Protein AF-A0A936GSS5-F1 (afdb_monomer)

Secondary structure (DSSP, 8-state):
-HHHHHHHHHTT----THHHHHHHHHHHHHHHHHHHHHHTT-TTHHHHHHHHHHHHHHHHHHHHHHHTTPPPPHHHHHHHHHHHHHHHHHHHHHHH--

Radius of gyration: 14.39 Å; Cα contacts (8 Å, |Δi|>4): 60; chains: 1; bounding box: 34×18×39 Å

pLDDT: mean 89.96, std 5.53, range [63.41, 96.5]

Structure (mmCIF, N/CA/C/O backbone):
data_AF-A0A936GSS5-F1
#
_entry.id   AF-A0A936GSS5-F1
#
loop_
_atom_site.group_PDB
_atom_site.id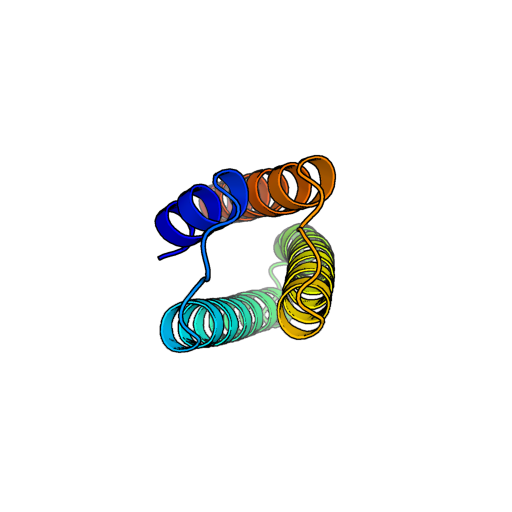
_atom_site.type_symbol
_atom_site.label_atom_id
_atom_site.label_alt_id
_atom_site.label_comp_id
_atom_site.label_asym_id
_atom_site.label_entity_id
_atom_site.label_seq_id
_atom_site.pdbx_PDB_ins_code
_atom_site.Cartn_x
_atom_site.Cartn_y
_atom_site.Cartn_z
_atom_site.occupancy
_atom_site.B_iso_or_equiv
_atom_site.auth_seq_id
_atom_site.auth_comp_id
_atom_site.auth_asym_id
_atom_site.auth_atom_id
_atom_site.pdbx_PDB_model_num
ATOM 1 N N . MET A 1 1 ? -3.587 11.061 4.208 1.00 75.06 1 MET A N 1
ATOM 2 C CA . MET A 1 1 ? -4.441 9.857 4.076 1.00 75.06 1 MET A CA 1
ATOM 3 C C . MET A 1 1 ? -3.923 8.692 4.925 1.00 75.06 1 MET A C 1
ATOM 5 O O . MET A 1 1 ? -4.570 8.360 5.905 1.00 75.06 1 MET A O 1
ATOM 9 N N . GLY A 1 2 ? -2.758 8.096 4.623 1.00 75.75 2 GLY A N 1
ATOM 10 C CA . GLY A 1 2 ? -2.254 6.933 5.382 1.00 75.75 2 GLY A CA 1
ATOM 11 C C . GLY A 1 2 ? -1.892 7.236 6.844 1.00 75.75 2 GLY A C 1
ATOM 12 O O . GLY A 1 2 ? -2.327 6.533 7.747 1.00 75.75 2 GLY A O 1
ATOM 13 N N . ILE A 1 3 ? -1.174 8.337 7.098 1.00 79.81 3 ILE A N 1
ATOM 14 C CA . ILE A 1 3 ? -0.731 8.725 8.453 1.00 79.81 3 ILE A CA 1
ATOM 15 C C . ILE A 1 3 ? -1.914 8.992 9.397 1.00 79.81 3 ILE A C 1
ATOM 17 O O . ILE A 1 3 ? -1.892 8.567 10.550 1.00 79.81 3 ILE A O 1
ATOM 21 N N . SER A 1 4 ? -2.976 9.644 8.911 1.00 81.19 4 SER A N 1
ATOM 22 C CA . SER A 1 4 ? -4.185 9.887 9.708 1.00 81.19 4 SER A CA 1
ATOM 23 C C . SER A 1 4 ? -4.875 8.577 10.099 1.00 81.19 4 SER A C 1
ATOM 25 O O . SER A 1 4 ? -5.230 8.400 11.260 1.00 81.19 4 SER A O 1
ATOM 27 N N . MET A 1 5 ? -4.960 7.613 9.173 1.00 83.06 5 MET A N 1
ATOM 28 C CA . MET A 1 5 ? -5.507 6.281 9.461 1.00 83.06 5 MET A CA 1
ATOM 29 C C . MET A 1 5 ? -4.652 5.497 10.465 1.00 83.06 5 MET A C 1
ATOM 31 O O . MET A 1 5 ? -5.205 4.807 11.317 1.00 83.06 5 MET A O 1
ATOM 35 N N . VAL A 1 6 ? -3.320 5.613 10.404 1.00 85.62 6 VAL A N 1
ATOM 36 C CA . VAL A 1 6 ? -2.419 5.002 11.398 1.00 85.62 6 VAL A CA 1
ATOM 37 C C . VAL A 1 6 ? -2.655 5.605 12.783 1.00 85.62 6 VAL A C 1
ATOM 39 O O . VAL A 1 6 ? -2.742 4.862 13.758 1.00 85.62 6 VAL A O 1
ATOM 42 N N . GLY A 1 7 ? -2.806 6.929 12.880 1.00 84.50 7 GLY A N 1
ATOM 43 C CA . GLY A 1 7 ? -3.101 7.610 14.143 1.00 84.50 7 GLY A CA 1
ATOM 44 C C . GLY A 1 7 ? -4.428 7.166 14.764 1.00 84.50 7 GLY A C 1
ATOM 45 O O . GLY A 1 7 ? -4.488 6.901 15.969 1.00 84.50 7 GLY A O 1
ATOM 46 N N . ASP A 1 8 ? -5.471 7.027 13.947 1.00 84.12 8 ASP A N 1
ATOM 47 C CA . ASP A 1 8 ? -6.773 6.532 14.398 1.00 84.12 8 ASP A CA 1
ATOM 48 C C . ASP A 1 8 ? -6.713 5.051 14.794 1.00 84.12 8 ASP A C 1
ATOM 50 O O . ASP A 1 8 ? -7.182 4.691 15.876 1.00 84.12 8 ASP A O 1
ATOM 54 N N . ALA A 1 9 ? -6.045 4.206 14.000 1.00 82.75 9 ALA A N 1
ATOM 55 C CA . ALA A 1 9 ? -5.828 2.793 14.319 1.00 82.75 9 ALA A CA 1
ATOM 56 C C . ALA A 1 9 ? -5.041 2.609 15.628 1.00 82.75 9 ALA A C 1
ATOM 58 O O . ALA A 1 9 ? -5.382 1.755 16.448 1.00 82.75 9 ALA A O 1
ATOM 59 N N . TRP A 1 10 ? -4.020 3.439 15.860 1.00 87.56 10 TRP A N 1
ATOM 60 C CA . TRP A 1 10 ? -3.204 3.416 17.075 1.00 87.56 10 TRP A CA 1
ATOM 61 C C . TRP A 1 10 ? -4.009 3.767 18.329 1.00 87.56 10 TRP A C 1
ATOM 63 O O . TRP A 1 10 ? -3.800 3.180 19.391 1.00 87.56 10 TRP A O 1
ATOM 73 N N . LYS A 1 11 ? -4.946 4.712 18.193 1.00 87.88 11 LYS A N 1
ATOM 74 C CA . LYS A 1 11 ? -5.871 5.149 19.248 1.00 87.88 11 LYS A CA 1
ATOM 75 C C . LYS A 1 11 ? -7.144 4.298 19.317 1.00 87.88 11 LYS A C 1
ATOM 77 O O . LYS A 1 11 ? -8.073 4.675 20.030 1.00 87.88 11 LYS A O 1
ATOM 82 N N . THR A 1 12 ? -7.217 3.197 18.561 1.00 81.81 12 THR A N 1
ATOM 83 C CA . THR A 1 12 ? -8.405 2.329 18.440 1.00 81.81 12 THR A CA 1
ATOM 84 C C . THR A 1 12 ? -9.692 3.094 18.108 1.00 81.81 12 THR A C 1
ATOM 86 O O . THR A 1 12 ? -10.780 2.719 18.539 1.00 81.81 12 THR A O 1
ATOM 89 N N . ARG A 1 13 ? -9.572 4.195 17.359 1.00 83.75 13 ARG A N 1
ATOM 90 C CA . ARG A 1 13 ? -10.704 5.015 16.922 1.00 83.75 13 ARG A CA 1
ATOM 91 C C . ARG A 1 13 ? -11.352 4.404 15.679 1.00 83.75 13 ARG A C 1
ATOM 93 O O . ARG A 1 13 ? -10.653 3.790 14.870 1.00 83.75 13 ARG A O 1
ATOM 100 N N . PRO A 1 14 ? -12.673 4.575 15.501 1.00 78.44 14 PRO A N 1
ATOM 101 C CA . PRO A 1 14 ? -13.338 4.139 14.285 1.00 78.44 14 PRO A CA 1
ATOM 102 C C . PRO A 1 14 ? -12.783 4.911 13.085 1.00 78.44 14 PRO A C 1
ATOM 104 O O . PRO A 1 14 ? -12.758 6.140 13.079 1.00 78.44 14 PRO A O 1
ATOM 107 N N . ILE A 1 15 ? -1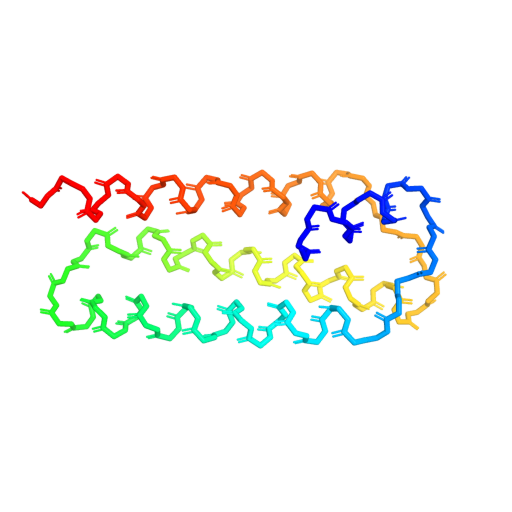2.352 4.178 12.061 1.00 79.38 15 ILE A N 1
ATOM 108 C CA . ILE A 1 15 ? -11.893 4.755 10.798 1.00 79.38 15 ILE A CA 1
ATOM 109 C C . ILE A 1 15 ? -13.087 4.769 9.844 1.00 79.38 15 ILE A C 1
ATOM 111 O O . ILE A 1 15 ? -13.600 3.713 9.471 1.00 79.38 15 ILE A O 1
ATOM 115 N N . GLY A 1 16 ? -13.545 5.960 9.452 1.00 80.25 16 GLY A N 1
ATOM 116 C CA . GLY A 1 16 ? -14.646 6.105 8.497 1.00 80.25 16 GLY A CA 1
ATOM 117 C C . GLY A 1 16 ? -14.322 5.437 7.156 1.00 80.25 16 GLY A C 1
ATOM 118 O O . GLY A 1 16 ? -13.197 5.531 6.676 1.00 80.25 16 GLY A O 1
ATOM 119 N N . ALA A 1 17 ? -15.303 4.786 6.525 1.00 82.88 17 ALA A N 1
ATOM 120 C CA . ALA A 1 17 ? -15.084 3.895 5.377 1.00 82.88 17 ALA A CA 1
ATOM 121 C C . ALA A 1 17 ? -14.488 4.562 4.119 1.00 82.88 17 ALA A C 1
ATOM 123 O O . ALA A 1 17 ? -13.942 3.872 3.260 1.00 82.88 17 ALA A O 1
ATOM 124 N N . VAL A 1 18 ? -14.576 5.889 3.992 1.00 88.69 18 VAL A N 1
ATOM 125 C CA . VAL A 1 18 ? -14.090 6.627 2.815 1.00 88.69 18 VAL A CA 1
ATOM 126 C C . VAL A 1 18 ? -12.562 6.596 2.719 1.00 88.69 18 VAL A C 1
ATOM 128 O O . VAL A 1 18 ? -12.024 6.247 1.671 1.00 88.69 18 VAL A O 1
ATOM 131 N N . LEU A 1 19 ? -11.851 6.907 3.809 1.00 87.50 19 LEU A N 1
ATOM 132 C CA . LEU A 1 19 ? -10.385 6.990 3.801 1.00 87.50 19 LEU A CA 1
ATOM 133 C C . LEU A 1 19 ? -9.704 5.646 3.469 1.00 87.50 19 LEU A C 1
ATOM 135 O O . LEU A 1 19 ? -8.843 5.643 2.588 1.00 87.50 19 LEU A O 1
ATOM 139 N N . PRO A 1 20 ? -10.095 4.501 4.069 1.00 87.50 20 PRO A N 1
ATOM 140 C CA . PRO A 1 20 ? -9.561 3.192 3.707 1.00 87.50 20 PRO A CA 1
ATOM 141 C C . PRO A 1 20 ? -9.830 2.809 2.256 1.00 87.50 20 PRO A C 1
ATOM 143 O O . PRO A 1 20 ? -8.952 2.237 1.619 1.00 87.50 20 PRO A O 1
ATOM 146 N N . ARG A 1 21 ? -11.011 3.140 1.713 1.00 90.75 21 ARG A N 1
ATOM 147 C CA . ARG A 1 21 ? -11.339 2.863 0.306 1.00 90.75 21 ARG A CA 1
ATOM 148 C C . ARG A 1 21 ? -10.457 3.668 -0.640 1.00 90.75 21 ARG A C 1
ATOM 150 O O . ARG A 1 21 ? -9.901 3.095 -1.568 1.00 90.75 21 ARG A O 1
ATOM 157 N N . LEU A 1 22 ? -10.285 4.965 -0.379 1.00 93.00 22 LEU A N 1
ATOM 158 C CA . LEU A 1 22 ? -9.396 5.816 -1.175 1.00 93.00 22 LEU A CA 1
ATOM 159 C C . LEU A 1 22 ? -7.938 5.362 -1.071 1.00 93.00 22 LEU A C 1
ATOM 161 O O . LEU A 1 22 ? -7.237 5.322 -2.077 1.00 93.00 22 LEU A O 1
ATOM 165 N N . HIS A 1 23 ? -7.488 4.978 0.125 1.00 92.31 23 HIS A N 1
ATOM 166 C CA . HIS A 1 23 ? -6.147 4.439 0.324 1.00 92.31 23 HIS A CA 1
ATOM 167 C C . HIS A 1 23 ? -5.939 3.125 -0.438 1.00 92.31 23 HIS A C 1
ATOM 169 O O . HIS A 1 23 ? -4.936 2.988 -1.132 1.00 92.31 23 HIS A O 1
ATOM 175 N N . ALA A 1 24 ? -6.894 2.195 -0.362 1.00 91.06 24 ALA A N 1
ATOM 176 C CA . ALA A 1 24 ? -6.840 0.932 -1.092 1.00 91.06 24 ALA A CA 1
ATOM 177 C C . ALA A 1 24 ? -6.849 1.153 -2.612 1.00 91.06 24 ALA A C 1
ATOM 179 O O . ALA A 1 24 ? -6.028 0.572 -3.313 1.00 91.06 24 ALA A O 1
ATOM 180 N N . ALA A 1 25 ? -7.719 2.032 -3.119 1.00 93.31 25 ALA A N 1
ATOM 181 C CA . ALA A 1 25 ? -7.770 2.370 -4.539 1.00 93.31 25 ALA A CA 1
ATOM 182 C C . ALA A 1 25 ? -6.448 2.985 -5.026 1.00 93.31 25 ALA A C 1
ATOM 184 O O . ALA A 1 25 ? -5.907 2.552 -6.040 1.00 93.31 25 ALA A O 1
ATOM 185 N N . ALA A 1 26 ? -5.890 3.940 -4.275 1.00 92.94 26 ALA A N 1
ATOM 186 C CA . ALA A 1 26 ? -4.608 4.556 -4.603 1.00 92.94 26 ALA A CA 1
ATOM 187 C C . ALA A 1 26 ? -3.450 3.545 -4.560 1.00 92.94 26 ALA A C 1
ATOM 189 O O . ALA A 1 26 ? -2.593 3.566 -5.440 1.00 92.94 26 ALA A O 1
ATOM 190 N N . ALA A 1 27 ? -3.437 2.643 -3.572 1.00 91.56 27 ALA A N 1
ATOM 191 C CA . ALA A 1 27 ? -2.429 1.593 -3.468 1.00 91.56 27 ALA A CA 1
ATOM 192 C C . ALA A 1 27 ? -2.492 0.631 -4.663 1.00 91.56 27 ALA A C 1
ATOM 194 O O . ALA A 1 27 ? -1.465 0.368 -5.278 1.00 91.56 27 ALA A O 1
ATOM 195 N N . LEU A 1 28 ? -3.690 0.169 -5.039 1.00 93.31 28 LEU A N 1
ATOM 196 C CA . LEU A 1 28 ? -3.880 -0.711 -6.197 1.00 93.31 28 LEU A CA 1
ATOM 197 C C . LEU A 1 28 ? -3.474 -0.030 -7.506 1.00 93.31 28 LEU A C 1
ATOM 199 O O . LEU A 1 28 ? -2.789 -0.638 -8.325 1.00 93.31 28 LEU A O 1
ATOM 203 N N . PHE A 1 29 ? -3.853 1.237 -7.684 1.00 95.25 29 PHE A N 1
ATOM 204 C CA . PHE A 1 29 ? -3.469 2.011 -8.859 1.00 95.25 29 PHE A CA 1
ATOM 205 C C . PHE A 1 29 ? -1.947 2.192 -8.944 1.00 95.25 29 PHE A C 1
ATOM 207 O O . PHE A 1 29 ? -1.351 1.916 -9.981 1.00 95.25 29 PHE A O 1
ATOM 214 N N . GLY A 1 30 ? -1.300 2.569 -7.837 1.00 91.69 30 GLY A N 1
ATOM 215 C CA . GLY A 1 30 ? 0.158 2.673 -7.765 1.00 91.69 30 GLY A CA 1
ATOM 216 C C . GLY A 1 30 ? 0.859 1.344 -8.060 1.00 91.69 30 GLY A C 1
ATOM 217 O O . GLY A 1 30 ? 1.806 1.312 -8.842 1.00 91.69 30 GLY A O 1
ATOM 218 N N . SER A 1 31 ? 0.366 0.231 -7.506 1.00 92.81 31 SER A N 1
ATOM 219 C CA . SER A 1 31 ? 0.899 -1.103 -7.802 1.00 92.81 31 SER A CA 1
ATOM 220 C C . SER A 1 31 ? 0.761 -1.471 -9.279 1.00 92.81 31 SER A C 1
ATOM 222 O O . SER A 1 31 ? 1.709 -2.006 -9.847 1.00 92.81 31 SER A O 1
ATOM 224 N N . ALA A 1 32 ? -0.366 -1.150 -9.922 1.00 93.19 32 ALA A N 1
ATOM 225 C CA . ALA A 1 32 ? -0.557 -1.404 -11.349 1.00 93.19 32 ALA A CA 1
ATOM 226 C C . ALA A 1 32 ? 0.470 -0.652 -12.214 1.00 93.19 32 ALA A C 1
ATOM 228 O O . ALA A 1 32 ? 1.031 -1.238 -13.138 1.00 93.19 32 ALA A O 1
ATOM 229 N N . LEU A 1 33 ? 0.776 0.608 -11.880 1.00 92.25 33 LEU A N 1
ATOM 230 C CA . LEU A 1 33 ? 1.804 1.388 -12.579 1.00 92.25 33 LEU A CA 1
ATOM 231 C C . LEU A 1 33 ? 3.205 0.784 -12.413 1.00 92.25 33 LEU A C 1
ATOM 233 O O . LEU A 1 33 ? 3.937 0.658 -13.392 1.00 92.25 33 LEU A O 1
ATOM 237 N N . VAL A 1 34 ? 3.571 0.378 -11.191 1.00 92.00 34 VAL A N 1
ATOM 238 C CA . VAL A 1 34 ? 4.874 -0.256 -10.917 1.00 92.00 34 VAL A CA 1
ATOM 239 C C . VAL A 1 34 ? 5.007 -1.587 -11.659 1.00 92.00 34 VAL A C 1
ATOM 241 O O . VAL A 1 34 ? 6.068 -1.875 -12.204 1.00 92.00 34 VAL A O 1
ATOM 244 N N . ILE A 1 35 ? 3.935 -2.382 -11.723 1.00 92.69 35 ILE A N 1
ATOM 245 C CA . ILE A 1 35 ? 3.909 -3.623 -12.508 1.00 92.69 35 ILE A CA 1
ATOM 246 C C . ILE A 1 35 ? 4.092 -3.318 -13.997 1.00 92.69 35 ILE A C 1
ATOM 248 O O . ILE A 1 35 ? 4.905 -3.972 -14.640 1.00 92.69 35 ILE A O 1
ATOM 252 N N . GLY A 1 36 ? 3.397 -2.311 -14.533 1.00 91.38 36 GLY A N 1
ATOM 253 C CA . GLY A 1 36 ? 3.565 -1.887 -15.925 1.00 91.38 36 GLY A CA 1
ATOM 254 C C . GLY A 1 36 ? 5.016 -1.526 -16.255 1.00 91.38 36 GLY A C 1
ATOM 255 O O . GLY A 1 36 ? 5.560 -2.030 -17.231 1.00 91.38 36 GLY A O 1
ATOM 256 N N . ALA A 1 37 ? 5.669 -0.739 -15.397 1.00 89.12 37 ALA A N 1
ATOM 257 C CA . ALA A 1 37 ? 7.079 -0.380 -15.565 1.00 89.12 37 ALA A CA 1
ATOM 258 C C . ALA A 1 37 ? 8.031 -1.588 -15.445 1.00 89.12 37 ALA A C 1
ATOM 260 O O . ALA A 1 37 ? 9.021 -1.670 -16.167 1.00 89.12 37 ALA A O 1
ATOM 261 N N . ALA A 1 38 ? 7.726 -2.554 -14.572 1.00 90.88 38 ALA A N 1
ATOM 262 C CA . ALA A 1 38 ? 8.517 -3.780 -14.459 1.00 90.88 38 ALA A CA 1
ATOM 263 C C . ALA A 1 38 ? 8.410 -4.655 -15.719 1.00 90.88 38 ALA A C 1
ATOM 265 O O . ALA A 1 38 ? 9.403 -5.236 -16.158 1.00 90.88 38 ALA A O 1
ATOM 266 N N . LEU A 1 39 ? 7.213 -4.731 -16.311 1.00 91.69 39 LEU A N 1
ATOM 267 C CA . LEU A 1 39 ? 6.969 -5.454 -17.562 1.00 91.69 39 LEU A CA 1
ATOM 268 C C . LEU A 1 39 ? 7.639 -4.782 -18.772 1.00 91.69 39 LEU A C 1
ATOM 270 O O . LEU A 1 39 ? 7.958 -5.477 -19.732 1.00 91.69 39 LEU A O 1
ATOM 274 N N . ASP A 1 40 ? 7.908 -3.476 -18.701 1.00 89.62 40 ASP A N 1
ATOM 275 C CA . ASP A 1 40 ? 8.656 -2.710 -19.713 1.00 89.62 40 ASP A CA 1
ATOM 276 C C . ASP A 1 40 ? 10.188 -2.897 -19.609 1.00 89.62 40 ASP A C 1
ATOM 278 O O . ASP A 1 40 ? 10.959 -2.310 -20.365 1.00 89.62 40 ASP A O 1
ATOM 282 N N . GLY A 1 41 ? 10.649 -3.747 -18.682 1.00 87.12 41 GLY A N 1
ATOM 283 C CA . GLY A 1 4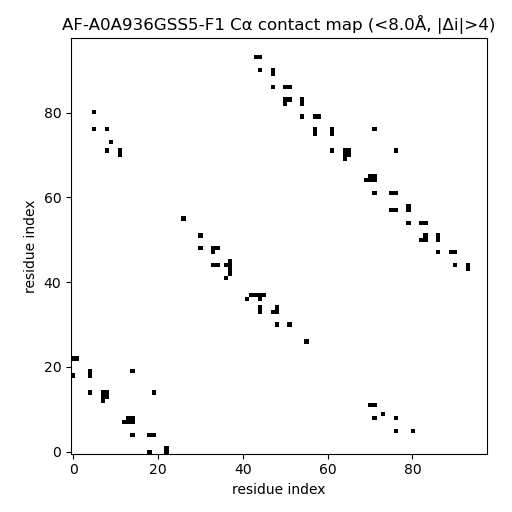1 ? 12.040 -4.203 -18.597 1.00 87.12 41 GLY A CA 1
ATOM 284 C C . GLY A 1 41 ? 12.794 -3.784 -17.335 1.00 87.12 41 GLY A C 1
ATOM 285 O O . GLY A 1 41 ? 13.920 -4.243 -17.135 1.00 87.12 41 GLY A O 1
ATOM 286 N N . ASP A 1 42 ? 12.205 -2.974 -16.449 1.00 86.12 42 ASP A N 1
ATOM 287 C CA . ASP A 1 42 ? 12.854 -2.612 -15.184 1.00 86.12 42 ASP A CA 1
ATOM 288 C C . ASP A 1 42 ? 12.672 -3.706 -14.119 1.00 86.12 42 ASP A C 1
ATOM 290 O O . ASP A 1 42 ? 11.791 -3.670 -13.253 1.00 86.12 42 ASP A O 1
ATOM 294 N N . THR A 1 43 ? 13.557 -4.701 -14.160 1.00 87.06 43 THR A N 1
ATOM 295 C CA . THR A 1 43 ? 13.520 -5.844 -13.240 1.00 87.06 43 THR A CA 1
ATOM 296 C C . THR A 1 43 ? 13.823 -5.466 -11.787 1.00 87.06 43 THR A C 1
ATOM 298 O O . THR A 1 43 ? 13.531 -6.250 -10.880 1.00 87.06 43 THR A O 1
ATOM 301 N N . ARG A 1 44 ? 14.382 -4.277 -11.510 1.00 89.88 44 ARG A N 1
ATOM 302 C CA . ARG A 1 44 ? 14.645 -3.822 -10.129 1.00 89.88 44 ARG A CA 1
ATOM 303 C C . ARG A 1 44 ? 13.331 -3.647 -9.361 1.00 89.88 44 ARG A C 1
ATOM 305 O O . ARG A 1 44 ? 13.274 -3.859 -8.146 1.00 89.88 44 ARG A O 1
ATOM 312 N N . LEU A 1 45 ? 12.249 -3.344 -10.078 1.00 92.38 45 LEU A N 1
ATOM 313 C CA . LEU A 1 45 ? 10.917 -3.143 -9.516 1.00 92.38 45 LEU A CA 1
ATOM 314 C C . LEU A 1 45 ? 10.265 -4.424 -8.977 1.00 92.38 45 LEU A C 1
ATOM 316 O O . LEU A 1 45 ? 9.351 -4.313 -8.160 1.00 92.38 45 LEU A O 1
ATOM 320 N N . TYR A 1 46 ? 10.749 -5.626 -9.319 1.00 91.31 46 TYR A N 1
ATOM 321 C CA . TYR A 1 46 ? 10.206 -6.876 -8.760 1.00 91.31 46 TYR A CA 1
ATOM 322 C C . TYR A 1 4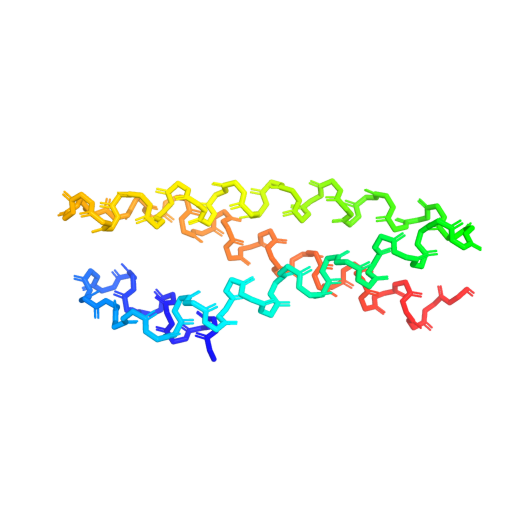6 ? 10.303 -6.934 -7.231 1.00 91.31 46 TYR A C 1
ATOM 324 O O . TYR A 1 46 ? 9.378 -7.420 -6.577 1.00 91.31 46 TYR A O 1
ATOM 332 N N . ASN A 1 47 ? 11.356 -6.354 -6.645 1.00 90.38 47 ASN A N 1
ATOM 333 C CA . ASN A 1 47 ? 11.478 -6.233 -5.190 1.00 90.38 47 ASN A CA 1
ATOM 334 C C . ASN A 1 47 ? 10.354 -5.369 -4.599 1.00 90.38 47 ASN A C 1
ATOM 336 O O . ASN A 1 47 ? 9.760 -5.724 -3.579 1.00 90.38 47 ASN A O 1
ATOM 340 N N . ASN A 1 48 ? 10.017 -4.259 -5.264 1.00 93.38 48 ASN A N 1
ATOM 341 C CA . ASN A 1 48 ? 8.897 -3.413 -4.860 1.00 93.38 48 ASN A CA 1
ATOM 342 C C . ASN A 1 48 ? 7.553 -4.114 -5.028 1.00 93.38 48 ASN A C 1
ATOM 344 O O . ASN A 1 48 ? 6.706 -3.995 -4.148 1.00 93.38 48 ASN A O 1
ATOM 348 N N . ILE A 1 49 ? 7.363 -4.876 -6.106 1.00 93.38 49 ILE A N 1
ATOM 349 C CA . ILE A 1 49 ? 6.139 -5.658 -6.320 1.00 93.38 49 ILE A CA 1
ATOM 350 C C . ILE A 1 49 ? 5.967 -6.681 -5.191 1.00 93.38 49 ILE A C 1
ATOM 352 O O . ILE A 1 49 ? 4.898 -6.745 -4.583 1.00 93.38 49 ILE A O 1
ATOM 356 N N . GLY A 1 50 ? 7.026 -7.421 -4.848 1.00 93.81 50 GLY A N 1
ATOM 357 C CA . GLY A 1 50 ? 7.005 -8.378 -3.741 1.00 93.81 50 GLY A CA 1
ATOM 358 C C . GLY A 1 50 ? 6.625 -7.727 -2.408 1.00 93.81 50 GLY A C 1
ATOM 359 O O . GLY A 1 50 ? 5.723 -8.205 -1.716 1.00 93.81 50 G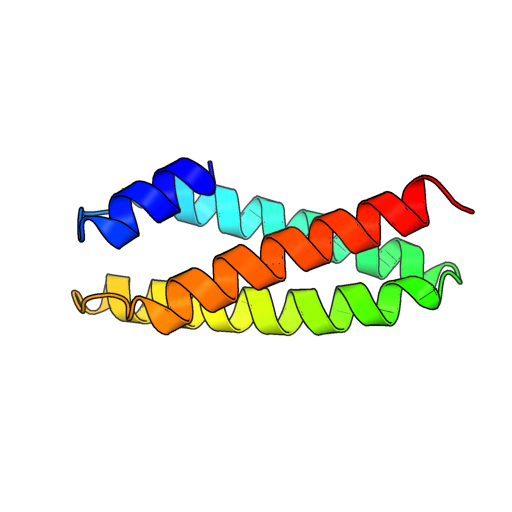LY A O 1
ATOM 360 N N . MET A 1 51 ? 7.243 -6.591 -2.067 1.00 94.62 51 MET A N 1
ATOM 361 C CA . MET A 1 51 ? 6.887 -5.843 -0.854 1.00 94.62 51 MET A CA 1
ATOM 362 C C . MET A 1 51 ? 5.451 -5.314 -0.898 1.00 94.62 51 MET A C 1
ATOM 364 O O . MET A 1 51 ? 4.732 -5.445 0.091 1.00 94.62 51 MET A O 1
ATOM 368 N N . ALA A 1 52 ? 5.008 -4.759 -2.030 1.00 94.31 52 ALA A N 1
ATOM 369 C CA . ALA A 1 52 ? 3.656 -4.235 -2.194 1.00 94.31 52 ALA A CA 1
ATOM 370 C C . ALA A 1 52 ? 2.598 -5.318 -1.947 1.00 94.31 52 ALA A C 1
ATOM 372 O O . ALA A 1 52 ? 1.626 -5.062 -1.237 1.00 94.31 52 ALA A O 1
ATOM 373 N N . VAL A 1 53 ? 2.814 -6.544 -2.436 1.00 95.62 53 VAL A N 1
ATOM 374 C CA . VAL A 1 53 ? 1.925 -7.685 -2.158 1.00 95.62 53 VAL A CA 1
ATOM 375 C C . VAL A 1 53 ? 1.811 -7.935 -0.652 1.00 95.62 53 VAL A C 1
ATOM 377 O O . VAL A 1 53 ? 0.700 -8.028 -0.128 1.00 95.62 53 VAL A O 1
ATOM 380 N N . VAL A 1 54 ? 2.931 -7.974 0.074 1.00 96.44 54 VAL A N 1
ATOM 381 C CA . VAL A 1 54 ? 2.923 -8.170 1.536 1.00 96.44 54 VAL A CA 1
ATOM 382 C C . VAL A 1 54 ? 2.208 -7.016 2.249 1.00 96.44 54 VAL A C 1
ATOM 384 O O . VAL A 1 54 ? 1.369 -7.255 3.121 1.00 96.44 54 VAL A O 1
ATOM 387 N N . VAL A 1 55 ? 2.476 -5.765 1.858 1.00 95.81 55 VAL A N 1
ATOM 388 C CA . VAL A 1 55 ? 1.798 -4.574 2.402 1.00 95.81 55 VAL A CA 1
ATOM 389 C C . VAL A 1 55 ? 0.284 -4.671 2.195 1.00 95.81 55 VAL A C 1
ATOM 391 O O . VAL A 1 55 ? -0.472 -4.448 3.146 1.00 95.81 55 VAL A O 1
ATOM 394 N N . ILE A 1 56 ? -0.166 -5.047 0.995 1.00 94.75 56 ILE A N 1
ATOM 395 C CA . ILE A 1 56 ? -1.587 -5.203 0.658 1.00 94.75 56 ILE A CA 1
ATOM 396 C C . ILE A 1 56 ? -2.227 -6.292 1.522 1.00 94.75 56 ILE A C 1
ATOM 398 O O . ILE A 1 56 ? -3.282 -6.047 2.107 1.00 94.75 56 ILE A O 1
ATOM 402 N N . LEU A 1 57 ? -1.587 -7.455 1.678 1.00 96.50 57 LEU A N 1
ATOM 403 C CA . LEU A 1 57 ? -2.104 -8.540 2.522 1.00 96.50 57 LEU A CA 1
ATOM 404 C C . LEU A 1 57 ? -2.268 -8.104 3.985 1.00 96.50 57 LEU A C 1
ATOM 406 O O . LEU A 1 57 ? -3.307 -8.371 4.596 1.00 96.50 57 LEU A O 1
ATOM 410 N N . LEU A 1 58 ? -1.292 -7.376 4.536 1.00 95.81 58 LEU A N 1
ATOM 411 C CA . LEU A 1 58 ? -1.406 -6.795 5.879 1.00 95.81 58 LEU A CA 1
ATOM 412 C C . LEU A 1 58 ? -2.564 -5.786 5.951 1.00 95.81 58 LEU A C 1
ATOM 414 O O . LEU A 1 58 ? -3.335 -5.803 6.911 1.00 95.81 58 LEU A O 1
ATOM 418 N N . GLY A 1 59 ? -2.731 -4.947 4.924 1.00 93.44 59 GLY A N 1
ATOM 419 C CA . GLY A 1 59 ? -3.839 -3.995 4.816 1.00 93.44 59 GLY A CA 1
ATOM 420 C C . GLY A 1 59 ? -5.210 -4.679 4.798 1.00 93.44 59 GLY A C 1
ATOM 421 O O . GLY A 1 59 ? -6.105 -4.294 5.553 1.00 93.44 59 GLY A O 1
ATOM 422 N N . VAL A 1 60 ? -5.356 -5.746 4.007 1.00 94.69 60 VAL A N 1
ATOM 423 C CA . VAL A 1 60 ? -6.574 -6.570 3.933 1.00 94.69 60 VAL A CA 1
ATOM 424 C C . VAL A 1 60 ? -6.869 -7.224 5.281 1.00 94.69 60 VAL A C 1
ATOM 426 O O . VAL A 1 60 ? -8.001 -7.154 5.763 1.00 94.69 60 VAL A O 1
ATOM 429 N 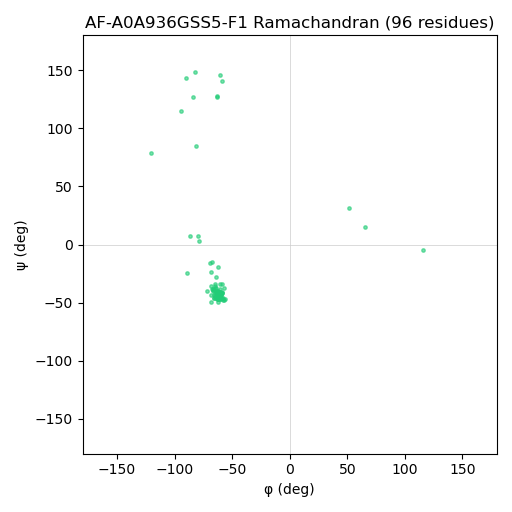N . TYR A 1 61 ? -5.859 -7.800 5.935 1.00 94.56 61 TYR A N 1
ATOM 430 C CA . TYR A 1 61 ? -6.014 -8.392 7.263 1.00 94.56 61 TYR A CA 1
ATOM 431 C C . TYR A 1 61 ? -6.506 -7.370 8.300 1.00 94.56 61 TYR A C 1
ATOM 433 O O . TYR A 1 61 ? -7.435 -7.649 9.068 1.00 94.56 61 TYR A O 1
ATOM 441 N N . MET A 1 62 ? -5.914 -6.172 8.317 1.00 93.62 62 MET A N 1
ATOM 442 C CA . MET A 1 62 ? -6.343 -5.091 9.209 1.00 93.62 62 MET A CA 1
ATOM 443 C C . MET A 1 62 ? -7.775 -4.644 8.904 1.00 93.62 62 MET A C 1
ATOM 445 O O . MET A 1 62 ? -8.577 -4.515 9.831 1.00 93.62 62 MET A O 1
ATOM 449 N N . GLY A 1 63 ? -8.119 -4.480 7.623 1.00 90.56 63 GLY A N 1
ATOM 450 C CA . GLY A 1 63 ? -9.475 -4.147 7.182 1.00 90.56 63 GLY A CA 1
ATOM 451 C C . GLY A 1 63 ? -10.503 -5.194 7.613 1.00 90.56 63 GLY A C 1
ATOM 452 O O . GLY A 1 63 ? -11.564 -4.846 8.129 1.00 90.56 63 GLY A O 1
ATOM 453 N N . PHE A 1 64 ? -10.165 -6.479 7.504 1.00 92.50 64 PHE A N 1
ATOM 454 C CA . PHE A 1 64 ? -11.023 -7.574 7.950 1.00 92.50 64 PHE A CA 1
ATOM 455 C C . PHE A 1 64 ? -11.233 -7.586 9.469 1.00 92.50 64 PHE A C 1
ATOM 457 O O . PHE A 1 64 ? -12.355 -7.795 9.938 1.00 92.50 64 PHE A O 1
ATOM 464 N N . ARG A 1 65 ? -10.182 -7.340 10.265 1.00 91.75 65 ARG A N 1
ATOM 465 C CA . ARG A 1 65 ? -10.322 -7.221 11.728 1.00 91.75 65 ARG A CA 1
ATOM 466 C C . ARG A 1 65 ? -11.190 -6.033 12.113 1.00 91.75 65 ARG A C 1
ATOM 468 O O . ARG A 1 65 ? -12.086 -6.209 12.935 1.00 91.75 65 ARG A O 1
ATOM 475 N N . ALA A 1 66 ? -10.968 -4.883 11.482 1.00 87.56 66 ALA A N 1
ATOM 476 C CA . ALA A 1 66 ? -11.772 -3.688 11.700 1.00 87.56 66 ALA A CA 1
ATOM 477 C C . ALA A 1 66 ? -13.249 -3.927 11.343 1.00 87.56 66 ALA A C 1
ATOM 479 O O . ALA A 1 66 ? -14.126 -3.594 12.135 1.00 87.56 66 ALA A O 1
ATOM 480 N N . HIS A 1 67 ? -13.531 -4.594 10.218 1.00 87.19 67 HIS A N 1
ATOM 481 C CA . HIS A 1 67 ? -14.891 -4.979 9.826 1.00 87.19 67 HIS A CA 1
ATOM 482 C C . HIS A 1 67 ? -15.559 -5.912 10.848 1.00 87.19 67 HIS A C 1
ATOM 484 O O . HIS A 1 67 ? -16.757 -5.825 11.091 1.00 87.19 67 HIS A O 1
ATOM 490 N N . LYS A 1 68 ? -14.781 -6.787 11.495 1.00 88.56 68 LYS A N 1
ATOM 491 C CA . LYS A 1 68 ? -15.253 -7.648 12.591 1.00 88.56 68 LYS A CA 1
ATOM 492 C C . LYS A 1 68 ? -15.347 -6.936 13.949 1.00 88.56 68 LYS A C 1
ATOM 494 O O . LYS A 1 68 ? -15.529 -7.615 14.957 1.00 88.56 68 LYS A O 1
ATOM 499 N N . GLY A 1 69 ? -15.153 -5.616 14.009 1.00 85.38 69 GLY A N 1
ATOM 500 C CA . GLY A 1 69 ? -15.127 -4.848 15.259 1.00 85.38 69 GLY A CA 1
ATOM 501 C C . GLY A 1 69 ? -13.958 -5.210 16.183 1.00 85.38 69 GLY A C 1
ATOM 502 O O . GLY A 1 69 ? -13.978 -4.886 17.368 1.00 85.38 69 GLY A O 1
ATOM 503 N N . LYS A 1 70 ? -12.939 -5.913 15.672 1.00 87.50 70 LYS A N 1
ATOM 504 C CA . LYS A 1 70 ? -11.764 -6.320 16.447 1.00 87.50 70 LYS A CA 1
ATOM 505 C C . LYS A 1 70 ? -10.690 -5.246 16.369 1.00 87.50 70 LYS A C 1
ATOM 507 O O . LYS A 1 70 ? -10.433 -4.683 15.306 1.00 87.50 70 LYS A O 1
ATOM 512 N N . SER A 1 71 ? -9.982 -5.047 17.477 1.00 87.06 71 SER A N 1
ATOM 513 C CA . SER A 1 71 ? -8.792 -4.200 17.497 1.00 87.06 71 SER A CA 1
ATOM 514 C C . SER A 1 71 ? -7.711 -4.733 16.549 1.00 87.06 71 SER A C 1
ATOM 516 O O . SER A 1 71 ? -7.551 -5.949 16.34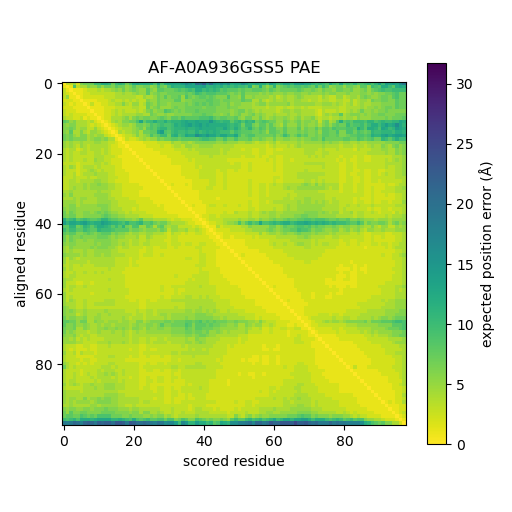6 1.00 87.06 71 SER A O 1
ATOM 518 N N . ILE A 1 72 ? -6.972 -3.797 15.955 1.00 90.00 72 ILE A N 1
ATOM 519 C CA . ILE A 1 72 ? -5.839 -4.074 15.076 1.00 90.00 72 ILE A CA 1
ATOM 520 C C . ILE A 1 72 ? -4.588 -4.285 15.946 1.00 90.00 72 ILE A C 1
ATOM 522 O O . ILE A 1 72 ? -4.272 -3.420 16.765 1.00 90.00 72 ILE A O 1
ATOM 526 N N . PRO A 1 73 ? -3.846 -5.397 15.791 1.00 92.44 73 PRO A N 1
ATOM 527 C CA . PRO A 1 73 ? -2.592 -5.594 16.511 1.00 92.44 73 PRO A CA 1
ATOM 528 C C . PRO A 1 73 ? -1.560 -4.536 16.119 1.00 92.44 73 PRO A C 1
ATOM 530 O O . PRO A 1 73 ? -1.253 -4.377 14.936 1.00 92.44 73 PRO A O 1
ATOM 533 N N . LYS A 1 74 ? -0.970 -3.857 17.110 1.00 91.19 74 LYS A N 1
ATOM 534 C CA . LYS A 1 74 ? 0.025 -2.796 16.874 1.00 91.19 74 LYS A CA 1
ATOM 535 C C . LYS A 1 74 ? 1.225 -3.283 16.060 1.00 91.19 74 LYS A C 1
ATOM 537 O O . LYS A 1 74 ? 1.683 -2.560 15.190 1.00 91.19 74 LYS A O 1
ATOM 542 N N . ALA A 1 75 ? 1.679 -4.517 16.283 1.00 92.69 75 ALA A N 1
ATOM 543 C CA . ALA A 1 75 ? 2.773 -5.112 15.515 1.00 92.69 75 ALA A CA 1
ATOM 544 C C . ALA A 1 75 ? 2.471 -5.165 14.006 1.00 92.69 75 ALA A C 1
ATOM 546 O O . ALA A 1 75 ? 3.327 -4.833 13.196 1.00 92.69 75 ALA A O 1
ATOM 547 N N . ILE A 1 76 ? 1.236 -5.509 13.63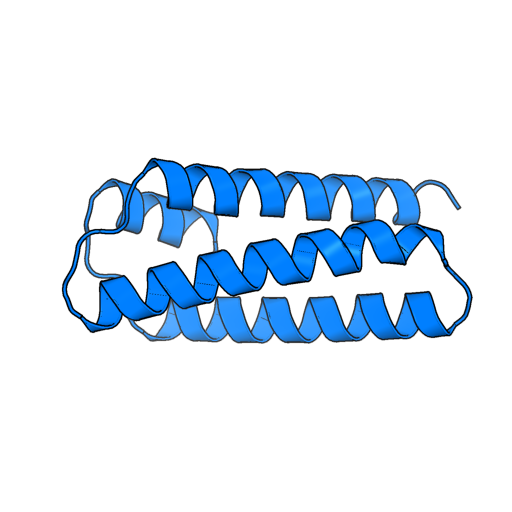0 1.00 94.25 76 ILE A N 1
ATOM 548 C CA . ILE A 1 76 ? 0.807 -5.582 12.226 1.00 94.25 76 ILE A CA 1
ATOM 549 C C . ILE A 1 76 ? 0.679 -4.183 11.626 1.00 94.25 76 ILE A C 1
ATOM 551 O O . ILE A 1 76 ? 1.099 -3.965 10.494 1.00 94.25 76 ILE A O 1
ATOM 555 N N . LEU A 1 77 ? 0.153 -3.227 12.395 1.00 93.38 77 LEU A N 1
ATOM 556 C CA . LEU A 1 77 ? 0.069 -1.830 11.975 1.00 93.38 77 LEU A CA 1
ATOM 557 C C . LEU A 1 77 ? 1.461 -1.230 11.722 1.00 93.38 77 LEU A C 1
ATOM 559 O O . LEU A 1 77 ? 1.670 -0.590 10.694 1.00 93.38 77 LEU A O 1
ATOM 563 N N . ILE A 1 78 ? 2.412 -1.473 12.631 1.00 94.50 78 ILE A N 1
ATOM 564 C CA . ILE A 1 78 ? 3.808 -1.035 12.493 1.00 94.50 78 ILE A CA 1
ATOM 565 C C . ILE A 1 78 ? 4.461 -1.720 11.293 1.00 94.50 78 ILE A C 1
ATOM 567 O O . ILE A 1 78 ? 5.083 -1.037 10.487 1.00 94.50 78 ILE A O 1
ATOM 571 N N . ALA A 1 79 ? 4.289 -3.036 11.138 1.00 95.56 79 ALA A N 1
ATOM 572 C CA . ALA A 1 79 ? 4.843 -3.774 10.006 1.00 95.56 79 ALA A CA 1
ATOM 573 C C . ALA A 1 79 ? 4.305 -3.246 8.669 1.00 95.56 79 ALA A C 1
ATOM 575 O O . ALA A 1 79 ? 5.080 -2.989 7.756 1.00 95.56 79 ALA A O 1
ATOM 576 N N . HIS A 1 80 ? 2.994 -3.017 8.569 1.00 95.00 80 HIS A N 1
ATOM 577 C CA . HIS A 1 80 ? 2.377 -2.462 7.368 1.00 95.00 80 HIS A CA 1
ATOM 578 C C . HIS A 1 80 ? 2.895 -1.052 7.061 1.00 95.00 80 HIS A C 1
ATOM 580 O O . HIS A 1 80 ? 3.319 -0.790 5.938 1.00 95.00 80 HIS A O 1
ATOM 586 N N . ALA A 1 81 ? 2.896 -0.154 8.051 1.00 93.56 81 ALA A N 1
ATOM 587 C CA . ALA A 1 81 ? 3.357 1.219 7.864 1.00 93.56 81 ALA A CA 1
ATOM 588 C C . ALA A 1 81 ? 4.856 1.281 7.527 1.00 93.56 81 ALA A C 1
ATOM 590 O O . ALA A 1 81 ? 5.247 1.984 6.599 1.00 93.56 81 ALA A O 1
ATOM 591 N N . GLY A 1 82 ? 5.685 0.518 8.241 1.00 95.19 82 GLY A N 1
ATOM 592 C CA . GLY A 1 82 ? 7.127 0.451 8.014 1.00 95.19 82 GLY A CA 1
ATOM 593 C C . GLY A 1 82 ? 7.468 -0.121 6.642 1.00 95.19 82 GLY A C 1
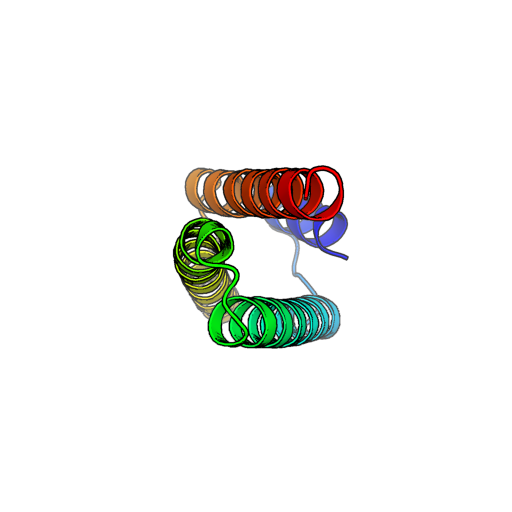ATOM 594 O O . GLY A 1 82 ? 8.268 0.467 5.917 1.00 95.19 82 GLY A O 1
ATOM 595 N N . LEU A 1 83 ? 6.812 -1.214 6.242 1.00 94.88 83 LEU A N 1
ATOM 596 C CA . LEU A 1 83 ? 7.036 -1.819 4.932 1.00 94.88 83 LEU A CA 1
ATOM 597 C C . LEU A 1 83 ? 6.528 -0.922 3.795 1.00 94.88 83 LEU A C 1
ATOM 599 O O . LEU A 1 83 ? 7.182 -0.830 2.760 1.00 94.88 83 LEU A O 1
ATOM 603 N N . ALA A 1 84 ? 5.420 -0.201 3.994 1.00 93.75 84 ALA A N 1
ATOM 604 C CA . ALA A 1 84 ? 4.953 0.795 3.033 1.00 93.75 84 ALA A CA 1
ATOM 605 C C . ALA A 1 84 ? 5.978 1.927 2.851 1.00 93.75 84 ALA A C 1
ATOM 607 O O . ALA A 1 84 ? 6.291 2.285 1.718 1.00 93.75 84 ALA A O 1
ATOM 608 N N . VAL A 1 85 ? 6.546 2.455 3.942 1.00 94.81 85 VAL A N 1
ATOM 609 C CA . VAL A 1 85 ? 7.612 3.471 3.873 1.00 94.81 85 VAL A CA 1
ATOM 610 C C . VAL A 1 85 ? 8.840 2.925 3.143 1.00 94.81 85 VAL A C 1
ATOM 612 O O . VAL A 1 85 ? 9.334 3.582 2.232 1.00 94.81 85 VAL A O 1
ATOM 615 N N . ALA A 1 86 ? 9.296 1.716 3.480 1.00 94.69 86 ALA A N 1
ATOM 616 C CA . ALA A 1 86 ? 10.428 1.079 2.805 1.00 94.69 86 ALA A CA 1
ATOM 617 C C . ALA A 1 86 ? 10.174 0.889 1.299 1.00 94.69 86 ALA A C 1
ATOM 619 O O . ALA A 1 86 ? 11.052 1.180 0.489 1.00 94.69 86 ALA A O 1
ATOM 620 N N . CYS A 1 87 ? 8.960 0.478 0.918 1.00 94.12 87 CYS A N 1
ATOM 621 C CA . CYS A 1 87 ? 8.555 0.334 -0.478 1.00 94.12 87 CYS A CA 1
ATOM 622 C C . CYS A 1 87 ? 8.623 1.670 -1.233 1.00 94.12 87 CYS A C 1
ATOM 624 O O . CYS A 1 87 ? 9.213 1.743 -2.309 1.00 94.12 87 CYS A O 1
ATOM 626 N N . TYR A 1 88 ? 8.106 2.757 -0.652 1.00 92.25 88 TYR A N 1
ATOM 627 C CA . TYR A 1 88 ? 8.196 4.079 -1.281 1.00 92.25 88 TYR A CA 1
ATOM 628 C C . TYR A 1 88 ? 9.629 4.613 -1.355 1.00 92.25 88 TYR A C 1
ATOM 630 O O . TYR A 1 88 ? 9.990 5.211 -2.366 1.00 92.25 88 TYR A O 1
ATOM 638 N N . LEU A 1 89 ? 10.453 4.391 -0.326 1.00 94.88 89 LEU A N 1
ATOM 639 C CA . LEU A 1 89 ? 11.862 4.793 -0.341 1.00 94.88 89 LEU A CA 1
ATOM 640 C C . LEU A 1 89 ? 12.642 4.054 -1.428 1.00 94.88 89 LEU A C 1
ATOM 642 O O . LEU A 1 89 ? 13.386 4.685 -2.175 1.00 94.88 89 LEU A O 1
ATOM 646 N N . LEU A 1 90 ? 12.441 2.740 -1.553 1.00 93.12 90 LEU A N 1
ATOM 647 C CA . LEU A 1 90 ? 13.100 1.943 -2.583 1.00 93.12 90 LEU A CA 1
ATOM 648 C C . LEU A 1 90 ? 12.627 2.343 -3.985 1.00 93.12 90 LEU A C 1
ATOM 650 O O . LEU A 1 90 ? 13.442 2.502 -4.891 1.00 93.12 90 LEU A O 1
ATOM 654 N N . LEU A 1 91 ? 11.318 2.552 -4.164 1.00 92.50 91 LEU A N 1
ATOM 655 C CA . LEU A 1 91 ? 10.764 3.037 -5.429 1.00 92.50 91 LEU A CA 1
ATOM 656 C C . LEU A 1 91 ? 11.320 4.414 -5.803 1.00 92.50 91 LEU A C 1
ATOM 658 O O . LEU A 1 91 ? 11.722 4.619 -6.944 1.00 92.50 91 LEU A O 1
ATOM 662 N N . GLY A 1 92 ? 11.389 5.337 -4.842 1.00 92.69 92 GLY A N 1
ATOM 663 C CA . GLY A 1 92 ? 11.985 6.657 -5.036 1.00 92.69 92 GLY A CA 1
ATOM 664 C C . GLY A 1 92 ? 13.472 6.575 -5.380 1.00 92.69 92 GLY A C 1
ATOM 665 O O . GLY A 1 92 ? 13.929 7.272 -6.281 1.00 92.69 92 GLY A O 1
ATOM 666 N N . TYR A 1 93 ? 14.216 5.681 -4.726 1.00 93.69 93 TYR A N 1
ATOM 667 C CA . TYR A 1 93 ? 15.621 5.440 -5.036 1.00 93.69 93 TYR A CA 1
ATOM 668 C C . TYR A 1 93 ? 15.816 4.982 -6.487 1.00 93.69 93 TYR A C 1
ATOM 670 O O . TYR A 1 93 ? 16.654 5.556 -7.179 1.00 93.69 93 TYR A O 1
ATOM 678 N N . TYR A 1 94 ? 15.019 4.021 -6.967 1.00 91.19 94 TYR A N 1
ATOM 679 C CA . TYR A 1 94 ? 15.074 3.572 -8.364 1.00 91.19 94 TYR A CA 1
ATOM 680 C C . TYR A 1 94 ? 14.627 4.653 -9.352 1.00 91.19 94 TYR A C 1
ATOM 682 O O . TYR A 1 94 ? 15.236 4.812 -10.404 1.00 91.19 94 TYR A O 1
ATOM 690 N N . ALA A 1 95 ? 13.609 5.444 -9.004 1.00 88.38 95 ALA A N 1
ATOM 691 C CA . ALA A 1 95 ? 13.137 6.530 -9.858 1.00 88.38 95 ALA A CA 1
ATOM 692 C C . ALA A 1 95 ? 14.183 7.647 -10.036 1.00 88.38 95 ALA A C 1
ATOM 694 O O . ALA A 1 95 ? 14.249 8.261 -11.103 1.00 88.38 95 ALA A O 1
ATOM 695 N N . LEU A 1 96 ? 14.988 7.914 -9.001 1.00 91.38 96 LEU A N 1
ATOM 696 C CA . LEU A 1 96 ? 16.017 8.959 -9.005 1.00 91.38 96 LEU A CA 1
ATOM 697 C C . LEU A 1 96 ? 17.381 8.471 -9.518 1.00 91.38 96 LEU A C 1
ATOM 699 O O . LEU A 1 96 ? 18.156 9.286 -10.009 1.00 91.38 96 LEU A O 1
ATOM 703 N N . ASN A 1 97 ? 17.673 7.170 -9.423 1.00 81.25 97 ASN A N 1
ATOM 704 C CA . ASN A 1 97 ? 18.949 6.570 -9.827 1.00 81.25 97 ASN A CA 1
ATOM 705 C C . ASN A 1 97 ? 18.725 5.511 -10.917 1.00 81.25 97 ASN A C 1
ATOM 707 O O . ASN A 1 97 ? 18.703 4.311 -10.632 1.00 81.25 97 ASN A O 1
ATOM 711 N N . LYS A 1 98 ? 18.533 5.980 -12.155 1.00 63.41 98 LYS A N 1
ATOM 712 C CA . LYS A 1 98 ? 18.381 5.126 -13.343 1.00 63.41 98 LYS A CA 1
ATOM 713 C C . LYS A 1 98 ? 19.681 4.392 -13.668 1.00 63.41 98 LYS A C 1
ATOM 715 O O . LYS A 1 98 ? 20.691 5.090 -13.888 1.00 63.41 98 LYS A O 1
#

Foldseek 3Di:
DLVVVLVCLVVVHQDDPPVLVVVLVVLVVVLVVLVVVVVVPPVLSVVLNVLSVVLVVLSVVQVVCVVVVHRDDPVSSCSSVVSVVVSVVSVVVVVVPD

Sequence (98 aa):
MGISMVGDAWKTRPIGAVLPRLHAAAALFGSALVIGAALDGDTRLYNNIGMAVVVILLGVYMGFRAHKGKSIPKAILIAHAGLAVACYLLLGYYALNK

Solvent-accessible surface area (backbone atoms only — not comparable to full-atom values): 5533 Å² total; per-residue (Å²): 114,70,67,60,52,50,54,32,53,75,68,70,43,90,76,64,71,65,61,60,50,54,50,50,52,49,50,53,53,53,49,52,52,50,50,52,49,28,74,75,65,42,66,77,44,51,61,46,52,57,47,48,53,54,33,48,52,46,50,52,53,44,52,52,32,50,74,69,74,38,83,66,57,64,69,57,54,49,50,30,54,52,50,47,51,51,40,52,51,53,51,49,50,50,72,74,57,122

Mean predicted aligned error: 3.91 Å

Nearest PDB structures (foldseek):
  8ccr-assembly1_A  TM=6.553E-01  e=1.471E+00  Escherichia coli